Protein AF-A0A965QHY6-F1 (afdb_monomer)

Secondary structure (DSSP, 8-state):
-HHHHHTS----SPPPPHHHHHHHSPTT-S-EEEE-TTSTTHHHHGGG--S-EEEE-S-HHHHHHHHHHHHHHHHH--

Foldseek 3Di:
DVVVVVVDDDDDPDDDDLVVVCVPDA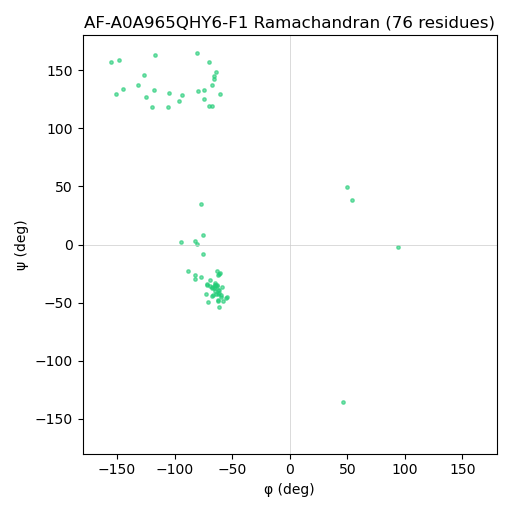AAAQEAEDAQQLNPSVQSNCVSVYVYYHYDYPDVVSVVSNVVVNVVCVVVVD

Solvent-accessible surface area (backbone atoms only — not comparable to full-atom values): 4784 Å² total; per-residue (Å²): 123,66,66,72,58,76,72,46,94,81,80,77,92,68,83,77,59,54,67,57,57,55,69,70,52,65,71,59,36,70,68,45,79,43,79,24,51,59,19,78,62,50,58,63,49,58,79,32,51,46,76,34,78,47,73,42,66,93,47,68,67,28,49,52,41,22,51,54,50,53,52,49,49,62,68,67,70,113

Sequence (78 aa):
MSSAYFNTLNYSLANEDTALELGILPEQRRHVLSVAGSGARVLPLFAKSPQRLTCVDLSQEQLFLTELRIESARVLSR

Structure (mmCIF, N/CA/C/O backbone):
data_AF-A0A965QHY6-F1
#
_entry.id   AF-A0A965QHY6-F1
#
loop_
_atom_site.group_PDB
_atom_site.id
_atom_site.type_symbol
_atom_site.label_atom_id
_atom_site.label_alt_id
_atom_site.label_comp_id
_atom_site.label_asym_id
_atom_site.label_entity_id
_atom_site.label_seq_id
_atom_site.pdbx_PDB_ins_code
_atom_site.Cartn_x
_atom_site.Cartn_y
_atom_site.Cartn_z
_atom_site.occupancy
_atom_site.B_iso_or_equiv
_atom_site.auth_seq_id
_atom_site.auth_comp_id
_atom_site.auth_asym_id
_atom_site.auth_atom_id
_atom_site.pdbx_PDB_model_num
ATOM 1 N N . MET A 1 1 ? 20.397 -12.447 -18.453 1.00 50.16 1 MET A N 1
ATOM 2 C CA . MET A 1 1 ? 19.412 -11.344 -18.370 1.00 50.16 1 MET A CA 1
ATOM 3 C C . MET A 1 1 ? 18.170 -11.688 -17.543 1.00 50.16 1 MET A C 1
ATOM 5 O O . MET A 1 1 ? 17.577 -10.765 -17.011 1.00 50.16 1 MET A O 1
ATOM 9 N N . SER A 1 2 ? 17.786 -12.962 -17.361 1.00 60.31 2 SER A N 1
ATOM 10 C CA . SER A 1 2 ? 16.610 -13.322 -16.543 1.00 60.31 2 SER A CA 1
ATOM 11 C C . SER A 1 2 ? 16.798 -13.129 -15.031 1.00 60.31 2 SER A C 1
ATOM 13 O O . SER A 1 2 ? 15.849 -12.741 -14.362 1.00 60.31 2 SER A O 1
ATOM 15 N N . SER A 1 3 ? 17.999 -13.347 -14.475 1.00 61.34 3 SER A N 1
ATOM 16 C CA . SER A 1 3 ? 18.193 -13.264 -13.014 1.00 61.34 3 SER A CA 1
ATOM 17 C C . SER A 1 3 ? 17.966 -11.858 -12.453 1.00 61.34 3 SER A C 1
ATOM 19 O O . SER A 1 3 ? 17.412 -11.727 -11.373 1.00 61.34 3 SER A O 1
ATOM 21 N N . ALA A 1 4 ? 18.327 -10.806 -13.196 1.00 63.78 4 ALA A N 1
ATOM 22 C CA . ALA A 1 4 ? 18.086 -9.425 -12.776 1.00 63.78 4 ALA A CA 1
ATOM 23 C C . ALA A 1 4 ? 16.586 -9.103 -12.681 1.00 63.78 4 ALA A C 1
ATOM 25 O O . ALA A 1 4 ? 16.185 -8.375 -11.784 1.00 63.78 4 ALA A O 1
ATOM 26 N N . TYR A 1 5 ? 15.767 -9.687 -13.562 1.00 62.75 5 TYR A N 1
ATOM 27 C CA . TYR A 1 5 ? 14.316 -9.511 -13.548 1.00 62.75 5 TYR A CA 1
ATOM 28 C C . TYR A 1 5 ? 13.684 -10.231 -12.351 1.00 62.75 5 TYR A C 1
ATOM 30 O O . TYR A 1 5 ? 12.967 -9.614 -11.580 1.00 62.75 5 TYR A O 1
ATOM 38 N N . PHE A 1 6 ? 14.000 -11.509 -12.114 1.00 70.69 6 PHE A N 1
ATOM 39 C CA . PHE A 1 6 ? 13.374 -12.283 -11.025 1.00 70.69 6 PHE A CA 1
ATOM 40 C C . PHE A 1 6 ? 13.882 -11.952 -9.612 1.00 70.69 6 PHE A C 1
ATOM 42 O O . PHE A 1 6 ? 13.304 -12.425 -8.637 1.00 70.69 6 PHE A O 1
ATOM 49 N N . ASN A 1 7 ? 14.937 -11.142 -9.493 1.00 76.31 7 ASN A N 1
ATOM 50 C CA . ASN A 1 7 ? 15.503 -10.734 -8.205 1.00 76.31 7 ASN A CA 1
ATOM 51 C C . ASN A 1 7 ? 14.965 -9.389 -7.697 1.00 76.31 7 ASN A C 1
ATOM 53 O O . ASN A 1 7 ? 15.394 -8.920 -6.643 1.00 76.31 7 ASN A O 1
ATOM 57 N N . THR A 1 8 ? 14.040 -8.764 -8.424 1.00 75.75 8 THR A N 1
ATOM 58 C CA . THR A 1 8 ? 13.358 -7.542 -7.994 1.00 75.75 8 THR A CA 1
ATOM 59 C C . THR A 1 8 ? 11.865 -7.788 -7.843 1.00 75.75 8 THR A C 1
ATOM 61 O O . THR A 1 8 ? 11.316 -8.776 -8.333 1.00 75.75 8 THR A O 1
ATOM 64 N N . LEU A 1 9 ? 11.183 -6.887 -7.140 1.00 77.94 9 LEU A N 1
ATOM 65 C CA . LEU A 1 9 ? 9.727 -6.886 -7.116 1.00 77.94 9 LEU A CA 1
ATOM 66 C C . LEU A 1 9 ? 9.215 -6.688 -8.554 1.00 77.94 9 LEU A C 1
ATOM 68 O O . LEU A 1 9 ? 9.666 -5.782 -9.245 1.00 77.94 9 LEU A O 1
ATOM 72 N N . ASN A 1 10 ? 8.293 -7.532 -9.013 1.00 82.12 10 ASN A N 1
ATOM 73 C CA . ASN A 1 10 ? 7.686 -7.408 -10.338 1.00 82.12 10 ASN A CA 1
ATOM 74 C C . ASN A 1 10 ? 6.171 -7.351 -10.195 1.00 82.12 10 ASN A C 1
ATOM 76 O O . ASN A 1 10 ? 5.571 -8.231 -9.579 1.00 82.12 10 ASN A O 1
ATOM 80 N N . TYR A 1 11 ? 5.560 -6.329 -10.780 1.00 83.12 11 TYR A N 1
ATOM 81 C CA . TYR A 1 11 ? 4.114 -6.163 -10.863 1.00 83.12 11 TYR A CA 1
ATOM 82 C C . TYR A 1 11 ? 3.759 -5.425 -12.155 1.00 83.12 11 TYR A C 1
ATOM 84 O O . TYR A 1 11 ? 4.597 -4.746 -12.752 1.00 83.12 11 TYR A O 1
ATOM 92 N N . SER A 1 12 ? 2.515 -5.567 -12.608 1.00 76.62 12 SER A N 1
ATOM 93 C CA . SER A 1 12 ? 2.010 -4.798 -13.744 1.00 76.62 12 SER A CA 1
ATOM 94 C C . SER A 1 12 ? 1.909 -3.317 -13.389 1.00 76.62 12 SER A C 1
ATOM 96 O O . SER A 1 12 ? 1.378 -2.972 -12.340 1.00 76.62 12 SER A O 1
ATOM 98 N N . LEU A 1 13 ? 2.31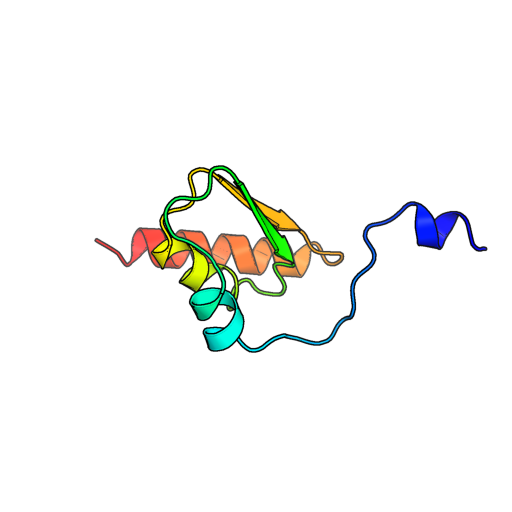7 -2.433 -14.300 1.00 72.19 13 LEU A N 1
ATOM 99 C CA . LEU A 1 13 ? 2.204 -0.976 -14.125 1.00 72.19 1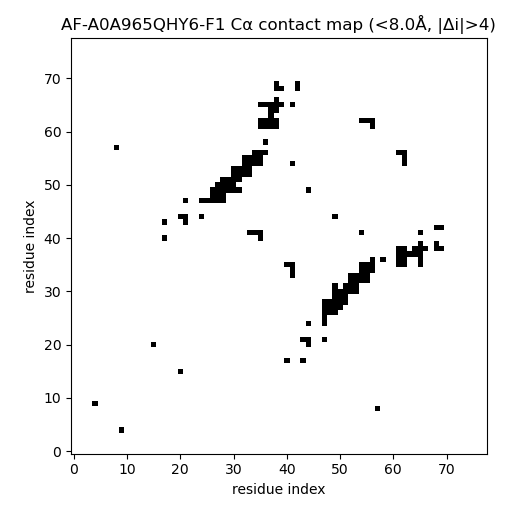3 LEU A CA 1
ATOM 100 C C . LEU A 1 13 ? 0.769 -0.436 -14.306 1.00 72.19 13 LEU A C 1
ATOM 102 O O . LEU A 1 13 ? 0.565 0.775 -14.362 1.00 72.19 13 LEU A O 1
ATOM 106 N N . ALA A 1 14 ? -0.225 -1.317 -14.433 1.00 74.50 14 ALA A N 1
ATOM 107 C CA . ALA A 1 14 ? -1.625 -0.932 -14.514 1.00 74.50 14 ALA A CA 1
ATOM 108 C C . ALA A 1 14 ? -2.165 -0.626 -13.112 1.00 74.50 14 ALA A C 1
ATOM 110 O O . ALA A 1 14 ? -1.969 -1.404 -12.180 1.00 74.50 14 ALA A O 1
ATOM 111 N N . ASN A 1 15 ? -2.855 0.505 -12.971 1.00 74.69 15 ASN A N 1
ATOM 112 C CA . ASN A 1 15 ? -3.595 0.805 -11.751 1.00 74.69 15 ASN A CA 1
ATOM 113 C C . ASN A 1 15 ? -4.869 -0.039 -11.710 1.00 74.69 15 ASN A C 1
ATOM 115 O O . ASN A 1 15 ? -5.610 -0.073 -12.693 1.00 74.69 15 ASN A O 1
ATOM 119 N N . GLU A 1 16 ? -5.140 -0.661 -10.568 1.00 76.62 16 GLU A N 1
ATOM 120 C CA . GLU A 1 16 ? -6.459 -1.219 -10.282 1.00 76.62 16 GLU A CA 1
ATOM 121 C C . GLU A 1 16 ? -7.431 -0.129 -9.812 1.00 76.62 16 GLU A C 1
ATOM 123 O O . GLU A 1 16 ? -7.039 0.990 -9.463 1.00 76.62 16 GLU A O 1
ATOM 128 N N . ASP A 1 17 ? -8.720 -0.460 -9.835 1.00 88.69 17 ASP A N 1
ATOM 129 C CA . ASP A 1 17 ? -9.776 0.408 -9.331 1.00 88.69 17 ASP A CA 1
ATOM 130 C C . ASP A 1 17 ? -9.781 0.418 -7.792 1.00 88.69 17 ASP A C 1
ATOM 132 O O . ASP A 1 17 ? -9.890 -0.619 -7.138 1.00 88.69 17 ASP A O 1
ATOM 136 N N . THR A 1 18 ? -9.691 1.610 -7.201 1.00 90.38 18 THR A N 1
ATOM 137 C CA . THR A 1 18 ? -9.644 1.796 -5.743 1.00 90.38 18 THR A CA 1
ATOM 138 C C . THR A 1 18 ? -10.873 1.232 -5.024 1.00 90.38 18 THR A C 1
ATOM 140 O O . THR A 1 18 ? -10.760 0.738 -3.901 1.00 90.38 18 THR A O 1
ATOM 143 N N . ALA A 1 19 ? -12.062 1.332 -5.629 1.00 92.69 19 ALA A N 1
ATOM 144 C CA . ALA A 1 19 ? -13.290 0.853 -5.006 1.00 92.69 19 ALA A CA 1
ATOM 145 C C . ALA A 1 19 ? -13.329 -0.678 -4.985 1.00 92.69 19 ALA A C 1
ATOM 147 O O . ALA A 1 19 ? -13.793 -1.257 -4.001 1.00 92.69 19 ALA A O 1
ATOM 148 N N . LEU A 1 20 ? -12.788 -1.328 -6.021 1.00 92.56 20 LEU A N 1
ATOM 149 C CA . LEU A 1 20 ? -12.607 -2.776 -6.037 1.00 92.56 20 LEU A CA 1
ATOM 150 C C . LEU A 1 20 ? -11.675 -3.233 -4.907 1.00 92.56 20 LEU A C 1
ATOM 152 O O . LEU A 1 20 ? -12.086 -4.073 -4.107 1.00 92.56 20 LEU A O 1
ATOM 156 N N . GLU A 1 21 ? -10.470 -2.660 -4.799 1.00 92.00 21 GLU A N 1
ATOM 157 C CA . GLU A 1 21 ? -9.496 -3.020 -3.752 1.00 92.00 21 GLU A CA 1
ATOM 158 C C . GLU A 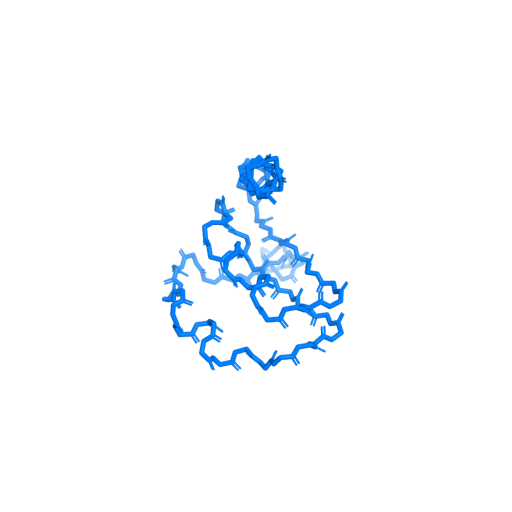1 21 ? -10.094 -2.871 -2.347 1.00 92.00 21 GLU A C 1
ATOM 160 O O . GLU A 1 21 ? -9.992 -3.772 -1.508 1.00 92.00 21 GLU A O 1
ATOM 165 N N . LEU A 1 22 ? -10.779 -1.752 -2.099 1.00 94.31 22 LEU A N 1
ATOM 166 C CA . LEU A 1 22 ? -11.439 -1.503 -0.825 1.00 94.31 22 LEU A CA 1
ATOM 167 C C . LEU A 1 22 ? -12.600 -2.477 -0.574 1.00 94.31 22 LEU A C 1
ATOM 169 O O . LEU A 1 22 ? -12.818 -2.889 0.564 1.00 94.31 22 LEU A O 1
ATOM 173 N N . GLY A 1 23 ? -13.351 -2.840 -1.615 1.00 95.50 23 GLY A N 1
ATOM 174 C CA . GLY A 1 23 ? -14.487 -3.755 -1.524 1.00 95.50 23 GLY A CA 1
ATOM 175 C C . GLY A 1 23 ? -14.081 -5.190 -1.186 1.00 95.50 23 GLY A C 1
ATOM 176 O O . GLY A 1 23 ? -14.785 -5.858 -0.429 1.00 95.50 23 GLY A O 1
ATOM 177 N N . ILE A 1 24 ? -12.939 -5.653 -1.704 1.00 94.94 24 ILE A N 1
ATOM 178 C CA . ILE A 1 24 ? -12.451 -7.020 -1.470 1.00 94.94 24 ILE A CA 1
ATOM 179 C C . ILE A 1 24 ? -11.589 -7.150 -0.209 1.00 94.94 24 ILE A C 1
ATOM 181 O O . ILE A 1 24 ? -11.476 -8.252 0.330 1.00 94.94 24 ILE A O 1
ATOM 185 N N . LEU A 1 25 ? -10.976 -6.060 0.274 1.00 95.88 25 LEU A N 1
ATOM 186 C CA . LEU A 1 25 ? -10.128 -6.087 1.464 1.00 95.88 25 LEU A CA 1
ATOM 187 C C . LEU A 1 25 ? -10.977 -6.318 2.730 1.00 95.88 25 LEU A C 1
ATOM 189 O O . LEU A 1 25 ? -11.814 -5.478 3.073 1.00 95.88 25 LEU A O 1
ATOM 193 N N . PRO A 1 26 ? -10.754 -7.413 3.483 1.00 96.38 26 PRO A N 1
ATOM 194 C CA . PRO A 1 26 ? -11.494 -7.639 4.715 1.00 96.38 26 PRO A CA 1
ATOM 195 C C . PRO A 1 26 ? -11.088 -6.656 5.820 1.00 96.38 26 PRO A C 1
ATOM 197 O O . PRO A 1 26 ? -9.955 -6.177 5.863 1.00 96.38 26 PRO A O 1
ATOM 200 N N . GLU A 1 27 ? -11.978 -6.440 6.783 1.00 97.56 27 GLU A N 1
ATOM 201 C CA . GLU A 1 27 ? -11.698 -5.599 7.951 1.00 97.56 27 GLU A CA 1
ATOM 202 C C . GLU A 1 27 ? -10.568 -6.171 8.831 1.00 97.56 27 GLU A C 1
ATOM 204 O O . GLU A 1 27 ? -10.398 -7.394 8.966 1.00 97.56 27 GLU A O 1
ATOM 209 N N . GLN A 1 28 ? -9.810 -5.274 9.466 1.00 97.19 28 GLN A N 1
ATOM 210 C CA . GLN A 1 28 ? -8.869 -5.552 10.558 1.00 97.19 28 GLN A CA 1
ATOM 211 C C . GLN A 1 28 ? -7.821 -6.632 10.242 1.00 97.19 28 GLN A C 1
ATOM 213 O O . GLN A 1 28 ? -7.469 -7.468 11.079 1.00 97.19 28 GLN A O 1
ATOM 218 N N . ARG A 1 29 ? -7.305 -6.659 9.008 1.00 97.38 29 ARG A N 1
ATOM 219 C CA . ARG A 1 29 ? -6.207 -7.572 8.653 1.00 97.38 29 ARG A CA 1
ATOM 220 C C . ARG A 1 29 ? -4.930 -7.208 9.413 1.00 97.38 29 ARG A C 1
ATOM 222 O O . ARG A 1 29 ? -4.595 -6.040 9.586 1.00 97.38 29 ARG A O 1
ATOM 229 N N . ARG A 1 30 ? -4.171 -8.231 9.822 1.00 98.00 30 ARG A N 1
ATOM 230 C CA . ARG A 1 30 ? -2.889 -8.042 10.527 1.00 98.00 30 ARG A CA 1
ATOM 231 C C . ARG A 1 30 ? -1.852 -7.316 9.671 1.00 98.00 30 ARG A C 1
ATOM 233 O O . ARG A 1 30 ? -1.092 -6.502 10.176 1.00 98.00 30 ARG A O 1
ATOM 240 N N . HIS A 1 31 ? -1.800 -7.620 8.379 1.00 97.88 31 HIS A N 1
ATOM 241 C CA . HIS A 1 31 ? -0.830 -7.017 7.476 1.00 97.88 31 HIS A CA 1
ATOM 242 C C . HIS A 1 31 ? -1.397 -6.960 6.066 1.00 97.88 31 HIS A C 1
ATOM 244 O O . HIS A 1 31 ? -1.903 -7.959 5.559 1.00 97.88 31 HIS A O 1
ATOM 250 N N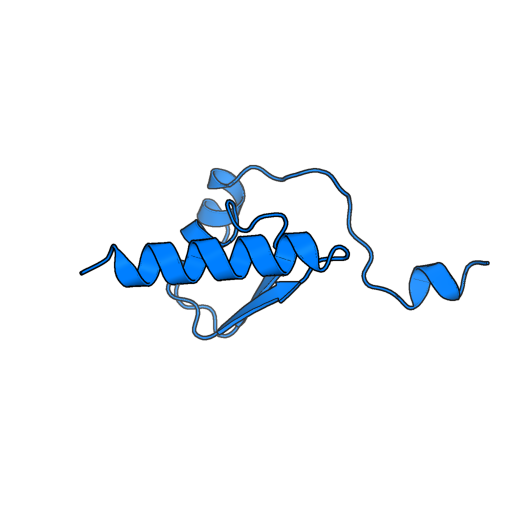 . VAL A 1 32 ? -1.314 -5.782 5.463 1.00 96.50 32 VAL A N 1
ATOM 251 C CA . VAL A 1 32 ? -1.647 -5.528 4.066 1.00 96.50 32 VAL A CA 1
ATOM 252 C C . VAL A 1 32 ? -0.378 -5.046 3.370 1.00 96.50 32 VAL A C 1
ATOM 254 O O . VAL A 1 32 ? 0.333 -4.186 3.890 1.00 96.50 32 VAL A O 1
ATOM 257 N N . LEU A 1 33 ? -0.084 -5.618 2.207 1.00 94.88 33 LEU A N 1
ATOM 258 C CA . LEU A 1 33 ? 0.948 -5.144 1.291 1.00 94.88 33 LEU A CA 1
ATOM 259 C C . LEU A 1 33 ? 0.238 -4.463 0.122 1.00 94.88 33 LEU A C 1
ATOM 261 O O . LEU A 1 33 ? -0.671 -5.058 -0.450 1.00 94.88 33 LEU A O 1
ATOM 265 N N . SER A 1 34 ? 0.658 -3.255 -0.241 1.00 93.00 34 SER A N 1
ATOM 266 C CA . SER A 1 34 ? 0.131 -2.550 -1.408 1.00 93.00 34 SER A CA 1
ATOM 267 C C . SER A 1 34 ? 1.267 -2.000 -2.252 1.00 93.00 34 SER A C 1
ATOM 269 O O . SER A 1 34 ? 2.210 -1.405 -1.724 1.00 93.00 34 SER A O 1
ATOM 271 N N . VAL A 1 35 ? 1.141 -2.136 -3.572 1.00 93.31 35 VAL A N 1
ATOM 272 C CA . VAL A 1 35 ? 1.928 -1.320 -4.498 1.00 93.31 35 VAL A CA 1
ATOM 273 C C . VAL A 1 35 ? 1.442 0.115 -4.355 1.00 93.31 35 VAL A C 1
ATOM 275 O O . VAL A 1 35 ? 0.255 0.391 -4.543 1.00 93.31 35 VAL A O 1
ATOM 278 N N . ALA A 1 36 ? 2.339 1.003 -3.952 1.00 92.38 36 ALA A N 1
ATOM 279 C CA . ALA A 1 36 ? 1.978 2.323 -3.478 1.00 92.38 36 ALA A CA 1
ATOM 280 C C . ALA A 1 36 ? 1.527 3.231 -4.623 1.00 92.38 36 ALA A C 1
ATOM 282 O O . ALA A 1 36 ? 0.546 3.974 -4.485 1.00 92.38 36 ALA A O 1
ATOM 283 N N . GLY A 1 37 ? 2.244 3.179 -5.754 1.00 90.88 37 GLY A N 1
ATOM 284 C CA . GLY A 1 37 ? 2.223 4.270 -6.715 1.00 90.88 37 GLY A CA 1
ATOM 285 C C . GLY A 1 37 ? 2.391 5.587 -5.963 1.00 90.88 37 GLY A C 1
ATOM 286 O O . GLY A 1 37 ? 3.139 5.685 -4.996 1.00 90.88 37 GLY A O 1
ATOM 287 N N . SER A 1 38 ? 1.584 6.580 -6.312 1.00 93.12 38 SER A N 1
ATOM 288 C CA . SER A 1 38 ? 1.642 7.870 -5.625 1.00 93.12 38 SER A CA 1
ATOM 289 C C . SER A 1 38 ? 0.889 7.889 -4.276 1.00 93.12 38 SER A C 1
ATOM 291 O O . SER A 1 38 ? 0.817 8.925 -3.621 1.00 93.12 38 SER A O 1
ATOM 293 N N . GLY A 1 39 ? 0.279 6.776 -3.853 1.00 94.00 39 GLY A N 1
ATOM 294 C CA . GLY A 1 39 ? -0.408 6.640 -2.562 1.00 94.00 39 GLY A CA 1
ATOM 295 C C . GLY A 1 39 ? -1.914 6.916 -2.581 1.00 94.00 39 GLY A C 1
ATOM 296 O O . GLY A 1 39 ? -2.579 6.752 -1.560 1.00 94.00 39 GLY A O 1
ATOM 297 N N . ALA A 1 40 ? -2.488 7.288 -3.731 1.00 92.88 40 ALA A N 1
ATOM 298 C CA . ALA A 1 40 ? -3.926 7.558 -3.856 1.00 92.88 40 ALA A CA 1
ATOM 299 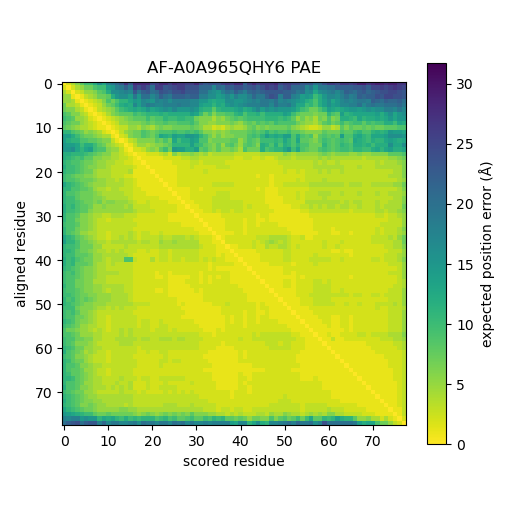C C . ALA A 1 40 ? -4.807 6.320 -3.582 1.00 92.88 40 ALA A C 1
ATOM 301 O O . ALA A 1 40 ? -5.879 6.459 -3.003 1.00 92.88 40 ALA A O 1
ATOM 302 N N . ARG A 1 41 ? -4.342 5.119 -3.961 1.00 91.62 41 ARG A N 1
ATOM 303 C CA . ARG A 1 41 ? -5.033 3.839 -3.700 1.00 91.62 41 ARG A CA 1
ATOM 304 C C . ARG A 1 41 ? -4.771 3.295 -2.297 1.00 91.62 41 ARG A C 1
ATOM 306 O O . ARG A 1 41 ? -5.640 2.680 -1.698 1.00 91.62 41 ARG A O 1
ATOM 313 N N . VAL A 1 42 ? -3.597 3.596 -1.744 1.00 94.50 42 VAL A N 1
ATOM 314 C CA . VAL A 1 42 ? -3.188 3.182 -0.395 1.00 94.50 42 VAL A CA 1
ATOM 315 C C . VAL A 1 42 ? -4.032 3.866 0.677 1.00 94.50 42 VAL A C 1
ATOM 317 O O . VAL A 1 42 ? -4.440 3.222 1.641 1.00 94.50 42 VAL A O 1
ATOM 320 N N . LEU A 1 43 ? -4.295 5.168 0.528 1.00 95.00 43 LEU A N 1
ATOM 321 C CA . LEU A 1 43 ? -4.939 5.961 1.575 1.00 95.00 43 LEU A CA 1
ATOM 322 C C . LEU A 1 43 ? -6.341 5.430 1.966 1.00 95.00 43 LEU A C 1
ATOM 324 O O . LEU A 1 43 ? -6.607 5.297 3.160 1.00 95.00 43 LEU A O 1
ATOM 328 N N . PRO A 1 44 ? -7.225 5.038 1.030 1.00 94.69 44 PRO A N 1
ATOM 329 C CA . PRO A 1 44 ? -8.507 4.422 1.376 1.00 94.69 44 PRO A CA 1
ATOM 330 C C . PRO A 1 44 ? -8.404 3.092 2.129 1.00 94.69 44 PRO A C 1
ATOM 332 O O . PRO A 1 44 ? -9.305 2.776 2.903 1.00 94.69 44 PRO A O 1
ATOM 335 N N . LEU A 1 45 ? -7.315 2.326 1.978 1.00 95.56 45 LEU A N 1
ATOM 336 C CA . LEU A 1 45 ? -7.154 1.039 2.671 1.00 95.56 45 LEU A CA 1
ATOM 337 C C . LEU A 1 45 ? -7.102 1.200 4.198 1.00 95.56 45 LEU A C 1
ATOM 339 O O . LEU A 1 45 ? -7.445 0.264 4.922 1.00 95.56 45 LEU A O 1
ATOM 343 N N . PHE A 1 46 ? -6.746 2.387 4.709 1.00 94.81 46 PHE A N 1
ATOM 344 C CA . PHE A 1 46 ? -6.819 2.684 6.143 1.00 94.81 46 PHE A CA 1
ATOM 345 C C . PHE A 1 46 ? -8.245 2.594 6.699 1.00 94.81 46 PHE A C 1
ATOM 347 O O . PHE A 1 46 ? -8.401 2.276 7.877 1.00 94.81 46 PHE A O 1
ATOM 354 N N . ALA A 1 47 ? -9.282 2.776 5.871 1.00 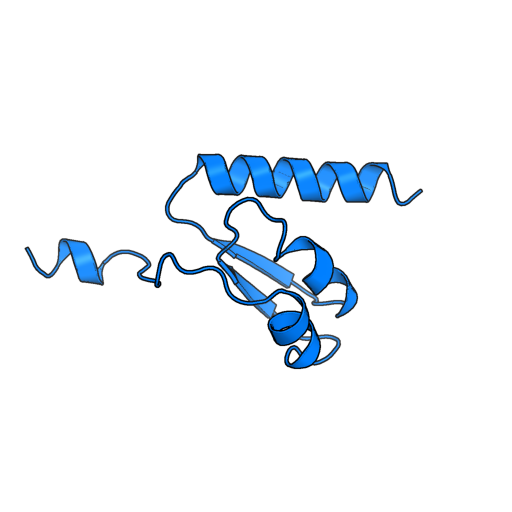95.31 47 ALA A N 1
ATOM 355 C CA . ALA A 1 47 ? -10.673 2.601 6.294 1.00 95.31 47 ALA A CA 1
ATOM 356 C C . ALA A 1 47 ? -10.964 1.166 6.770 1.00 95.31 47 ALA A C 1
ATOM 358 O O . ALA A 1 47 ? -11.844 0.970 7.602 1.00 95.31 47 ALA A O 1
ATOM 359 N N . LYS A 1 48 ? -10.181 0.177 6.310 1.00 97.62 48 LYS A N 1
ATOM 360 C CA . LYS A 1 48 ? -10.263 -1.226 6.751 1.00 97.62 48 LYS A CA 1
ATOM 361 C C . LYS A 1 48 ? -9.519 -1.524 8.053 1.00 97.62 48 LYS A C 1
ATOM 363 O O . LYS A 1 48 ? -9.451 -2.676 8.479 1.00 97.62 48 LYS A O 1
ATOM 368 N N . SER A 1 49 ? -8.929 -0.508 8.686 1.00 96.75 49 SER A N 1
ATOM 369 C CA . SER A 1 49 ? -8.197 -0.609 9.956 1.00 96.75 49 SER A CA 1
ATOM 370 C C . SER A 1 49 ? -7.137 -1.730 10.011 1.00 96.75 49 SER A C 1
ATOM 372 O O . SER A 1 49 ? -7.143 -2.529 10.954 1.00 96.75 49 SER A O 1
ATOM 374 N N . PRO A 1 50 ? -6.227 -1.855 9.022 1.00 97.25 50 PRO A N 1
ATOM 375 C CA . PRO A 1 50 ? -5.170 -2.857 9.098 1.00 97.25 50 PRO A CA 1
ATOM 376 C C . PRO A 1 50 ? -4.203 -2.552 10.252 1.00 97.25 50 PRO A C 1
ATOM 378 O O . PRO A 1 50 ? -3.883 -1.394 10.510 1.00 97.25 50 PRO A O 1
ATOM 381 N N . GLN A 1 51 ? -3.669 -3.585 10.914 1.00 97.50 51 GLN A N 1
ATOM 382 C CA . GLN A 1 51 ? -2.656 -3.381 11.968 1.00 97.50 51 GLN A CA 1
ATOM 383 C C . GLN A 1 51 ? -1.322 -2.888 11.386 1.00 97.50 51 GLN A C 1
ATOM 385 O O . GLN A 1 51 ? -0.582 -2.155 12.040 1.00 97.50 51 GLN A O 1
ATOM 390 N N . ARG A 1 52 ? -1.011 -3.289 10.148 1.00 97.44 52 ARG A N 1
ATOM 391 C CA . ARG A 1 52 ? 0.159 -2.841 9.392 1.00 97.44 52 ARG A CA 1
ATOM 392 C C . ARG A 1 52 ? -0.185 -2.725 7.913 1.00 97.44 52 ARG A C 1
ATOM 394 O O . ARG A 1 52 ? -0.736 -3.662 7.337 1.00 97.44 52 ARG A O 1
ATOM 401 N N . LEU A 1 53 ? 0.220 -1.623 7.292 1.00 96.38 53 LEU A N 1
ATOM 402 C CA . LEU A 1 53 ? 0.178 -1.423 5.846 1.00 96.38 53 LEU A CA 1
ATOM 403 C C . LEU A 1 53 ? 1.609 -1.189 5.352 1.00 96.38 53 LEU A C 1
ATOM 405 O O . LEU A 1 53 ? 2.280 -0.267 5.809 1.00 96.38 53 LEU A O 1
ATOM 409 N N . THR A 1 54 ? 2.104 -2.062 4.478 1.00 96.44 54 THR A N 1
ATOM 410 C CA . THR A 1 54 ? 3.421 -1.917 3.849 1.00 96.44 54 THR A CA 1
ATOM 411 C C . THR A 1 54 ? 3.242 -1.483 2.409 1.00 96.44 54 THR A C 1
ATOM 413 O O . THR A 1 54 ? 2.667 -2.208 1.599 1.00 96.44 54 THR A O 1
ATOM 416 N N . CYS A 1 55 ? 3.769 -0.303 2.113 1.00 95.12 55 CYS A N 1
ATOM 417 C CA . CYS A 1 55 ? 3.783 0.287 0.788 1.00 95.12 55 CYS A CA 1
ATOM 418 C C . CYS A 1 55 ? 5.094 -0.079 0.093 1.00 95.12 55 CYS A C 1
ATOM 420 O O . CYS A 1 55 ? 6.166 0.105 0.668 1.00 95.12 55 CYS A O 1
ATOM 422 N N . VAL A 1 56 ? 5.006 -0.599 -1.126 1.00 94.06 56 VAL A N 1
ATOM 423 C CA . VAL A 1 56 ? 6.167 -0.906 -1.970 1.00 94.06 56 VAL A CA 1
ATOM 424 C C . VAL A 1 56 ? 6.008 -0.244 -3.328 1.00 94.06 56 VAL A C 1
ATOM 426 O O . VAL A 1 56 ? 4.897 -0.138 -3.834 1.00 94.06 56 VAL A O 1
ATOM 429 N N . ASP A 1 57 ? 7.105 0.196 -3.927 1.00 92.25 57 ASP A N 1
ATOM 430 C CA . ASP A 1 57 ? 7.124 0.670 -5.307 1.00 92.25 57 ASP A CA 1
ATOM 431 C C . ASP A 1 57 ? 8.536 0.512 -5.885 1.00 92.25 57 ASP A C 1
ATOM 433 O O . ASP A 1 57 ? 9.513 0.439 -5.137 1.00 92.25 57 ASP A O 1
ATOM 437 N N . LEU A 1 58 ? 8.637 0.438 -7.210 1.00 91.12 58 LEU A N 1
ATOM 438 C CA . LEU A 1 58 ? 9.905 0.449 -7.938 1.00 91.12 58 LEU A CA 1
ATOM 439 C C . LEU A 1 58 ? 10.503 1.856 -8.026 1.00 91.12 58 LEU A C 1
ATOM 441 O O . LEU A 1 58 ? 11.721 1.988 -8.121 1.00 91.12 58 LEU A O 1
ATOM 445 N N . SER A 1 59 ? 9.666 2.895 -8.001 1.00 90.75 59 SER A N 1
ATOM 446 C CA . SER A 1 59 ? 10.100 4.291 -7.973 1.00 90.75 59 SER A CA 1
ATOM 447 C C . SER A 1 59 ? 10.112 4.806 -6.539 1.00 90.75 59 SER A C 1
ATOM 449 O O . SER A 1 59 ? 9.103 4.808 -5.833 1.00 90.75 59 SER A O 1
ATOM 451 N N . GLN A 1 60 ? 11.270 5.296 -6.107 1.00 94.25 60 GLN A N 1
ATOM 452 C CA . GLN A 1 60 ? 11.415 5.894 -4.784 1.00 94.25 60 GLN A CA 1
ATOM 453 C C . GLN A 1 60 ? 10.583 7.181 -4.656 1.00 94.25 60 GLN A C 1
ATOM 455 O O . GLN A 1 60 ? 10.021 7.470 -3.604 1.00 94.25 60 GLN A O 1
ATOM 460 N N . GLU A 1 61 ? 10.435 7.923 -5.749 1.00 96.50 61 GLU A N 1
ATOM 461 C CA . GLU A 1 61 ? 9.641 9.146 -5.831 1.00 96.50 61 GLU A CA 1
ATOM 462 C C . GLU A 1 61 ? 8.153 8.877 -5.565 1.00 96.50 61 GLU A C 1
ATOM 464 O O . GLU A 1 61 ? 7.477 9.678 -4.918 1.00 96.50 61 GLU A O 1
ATOM 469 N N . GLN A 1 62 ? 7.644 7.726 -6.014 1.00 95.50 62 GLN A N 1
ATOM 470 C CA . GLN A 1 62 ? 6.279 7.277 -5.732 1.00 95.50 62 GLN A CA 1
ATOM 471 C C . GLN A 1 62 ? 6.074 7.011 -4.230 1.00 95.50 62 GLN A C 1
ATOM 473 O O . GLN A 1 62 ? 5.065 7.429 -3.648 1.00 95.50 62 GLN A O 1
ATOM 478 N N . LEU A 1 63 ? 7.068 6.415 -3.565 1.00 96.50 63 LEU A N 1
ATOM 479 C CA . LEU A 1 63 ? 7.051 6.235 -2.111 1.00 96.50 63 LEU A CA 1
ATOM 480 C C . LEU A 1 63 ? 7.075 7.579 -1.370 1.00 96.50 63 LEU A C 1
ATOM 482 O O . LEU A 1 63 ? 6.265 7.772 -0.466 1.00 96.50 63 LEU A O 1
ATOM 486 N N . PHE A 1 64 ? 7.892 8.543 -1.802 1.00 98.12 64 PHE A N 1
ATOM 487 C CA . PHE A 1 64 ? 7.899 9.886 -1.206 1.00 98.12 64 PHE A CA 1
ATO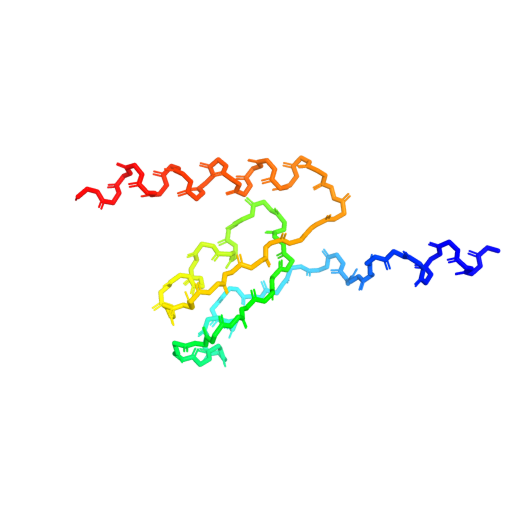M 488 C C . PHE A 1 64 ? 6.549 10.603 -1.346 1.00 98.12 64 PHE A C 1
ATOM 490 O O . PHE A 1 64 ? 6.066 11.217 -0.393 1.00 98.12 64 PHE A O 1
ATOM 497 N N . LEU A 1 65 ? 5.890 10.497 -2.506 1.00 97.88 65 LEU A N 1
ATOM 498 C CA . LEU A 1 65 ? 4.538 11.040 -2.690 1.00 97.88 65 LEU A CA 1
ATOM 499 C C . LEU A 1 65 ? 3.505 10.332 -1.805 1.00 97.88 65 LEU A C 1
ATOM 501 O O . LEU A 1 65 ? 2.592 10.981 -1.286 1.00 97.88 65 LEU A O 1
ATOM 505 N N . THR A 1 66 ? 3.654 9.021 -1.617 1.00 97.19 66 THR A N 1
ATOM 506 C CA . THR A 1 66 ? 2.797 8.237 -0.723 1.00 97.19 66 THR A CA 1
ATOM 507 C C . THR A 1 66 ? 2.932 8.709 0.721 1.00 97.19 66 THR A C 1
ATOM 509 O O . THR A 1 66 ? 1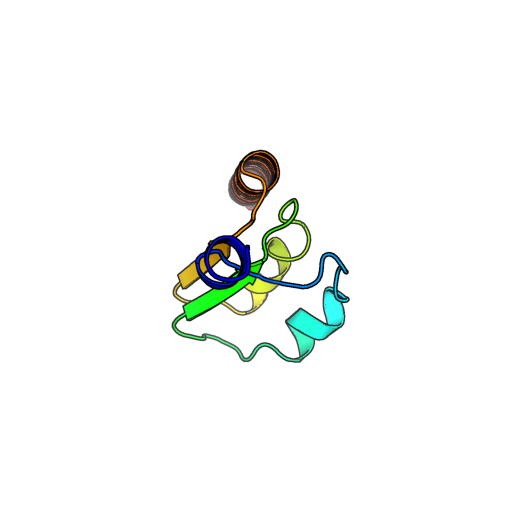.919 8.985 1.364 1.00 97.19 66 THR A O 1
ATOM 512 N N . GLU A 1 67 ? 4.161 8.860 1.217 1.00 97.25 67 GLU A N 1
ATOM 513 C CA . GLU A 1 67 ? 4.442 9.373 2.562 1.00 97.25 67 GLU A CA 1
ATOM 514 C C . GLU A 1 67 ? 3.853 10.773 2.758 1.00 97.25 67 GLU A C 1
ATOM 516 O O . GLU A 1 67 ? 3.096 10.996 3.704 1.00 97.25 67 GLU A O 1
ATOM 521 N N . LEU A 1 68 ? 4.099 11.687 1.812 1.00 97.75 68 LEU A N 1
ATOM 522 C CA . LEU A 1 68 ? 3.550 13.043 1.848 1.00 97.75 68 LEU A CA 1
ATOM 523 C C . LEU A 1 68 ? 2.020 13.038 1.977 1.00 97.75 68 LEU A C 1
ATOM 525 O O . LEU A 1 68 ? 1.466 13.792 2.780 1.00 97.75 68 LEU A O 1
ATOM 529 N N . ARG A 1 69 ? 1.321 12.198 1.203 1.00 96.69 69 ARG A N 1
ATOM 530 C CA . ARG A 1 69 ? -0.148 12.105 1.251 1.00 96.69 69 ARG A CA 1
ATOM 531 C C . ARG A 1 69 ? -0.659 11.536 2.568 1.00 96.69 69 ARG A C 1
ATOM 533 O O . ARG A 1 69 ? -1.623 12.077 3.109 1.00 96.69 69 ARG A O 1
ATOM 540 N N . ILE A 1 70 ? -0.036 10.474 3.077 1.00 95.69 70 ILE A N 1
ATOM 541 C CA . ILE A 1 70 ? -0.431 9.847 4.347 1.00 95.69 70 ILE A CA 1
ATOM 542 C C . ILE A 1 70 ? -0.265 10.838 5.500 1.00 95.69 70 ILE A C 1
ATOM 544 O O . ILE A 1 70 ? -1.196 11.025 6.285 1.00 95.69 70 ILE A O 1
ATOM 548 N N . GLU A 1 71 ? 0.877 11.520 5.574 1.00 96.38 71 GLU A N 1
ATOM 549 C CA . GLU A 1 71 ? 1.118 12.502 6.631 1.00 96.38 71 GLU A CA 1
ATOM 550 C C . GLU A 1 71 ? 0.205 13.725 6.487 1.00 96.38 71 GLU A C 1
ATOM 552 O O . GLU A 1 71 ? -0.338 14.203 7.482 1.00 96.38 71 GLU A O 1
ATOM 557 N N . SER A 1 72 ? -0.071 14.179 5.260 1.00 96.44 72 SER A N 1
ATOM 558 C CA . SER A 1 72 ? -1.051 15.249 5.024 1.00 96.44 72 SER A CA 1
ATOM 559 C C . SER A 1 72 ? -2.443 14.863 5.530 1.00 96.44 72 SER A C 1
ATOM 561 O O . SER A 1 72 ? -3.089 15.654 6.214 1.00 96.44 72 SER A O 1
ATOM 563 N N . ALA A 1 73 ? -2.901 13.640 5.245 1.00 94.56 73 ALA A N 1
ATOM 564 C CA . ALA A 1 73 ? -4.191 13.151 5.723 1.00 94.56 73 ALA A CA 1
ATOM 565 C C . ALA A 1 73 ? -4.240 13.077 7.257 1.00 94.56 73 ALA A C 1
ATOM 567 O O . ALA A 1 73 ? -5.216 13.532 7.847 1.00 94.56 73 ALA A O 1
ATOM 568 N N . ARG A 1 74 ? -3.171 12.590 7.903 1.00 93.00 74 ARG A N 1
ATOM 569 C CA . ARG A 1 74 ? -3.049 12.544 9.370 1.00 93.00 74 ARG A CA 1
ATOM 570 C C . ARG A 1 74 ? -3.097 13.938 10.003 1.00 93.00 74 ARG A C 1
ATOM 572 O O . ARG A 1 74 ? -3.690 14.112 11.063 1.00 93.00 74 ARG A O 1
ATOM 579 N N . VAL A 1 75 ? -2.476 14.934 9.368 1.00 96.06 75 VAL A N 1
ATOM 580 C CA . VAL A 1 75 ? -2.499 16.330 9.837 1.00 96.06 75 VAL A CA 1
ATOM 581 C C . VAL A 1 75 ? -3.885 16.960 9.681 1.00 96.06 75 VAL A C 1
ATOM 583 O O . VAL A 1 75 ? -4.273 17.773 10.522 1.00 96.06 75 VAL A O 1
ATOM 586 N N . LEU A 1 76 ? -4.619 16.609 8.620 1.00 93.75 76 LEU A N 1
ATOM 587 C CA . LEU A 1 76 ? -5.948 17.151 8.323 1.00 93.75 76 LEU A CA 1
ATOM 588 C C . LEU A 1 76 ? -7.080 16.462 9.093 1.00 93.75 76 LEU A C 1
ATOM 590 O O . LEU A 1 76 ? -8.105 17.093 9.328 1.00 93.75 76 LEU A O 1
ATOM 594 N N . SER A 1 77 ? -6.915 15.204 9.503 1.00 81.62 77 SER A N 1
ATOM 595 C CA . SER A 1 77 ? -7.926 14.418 10.223 1.00 81.62 77 SER A CA 1
ATOM 596 C C . SER A 1 77 ? -8.058 14.784 11.713 1.00 81.62 77 SER A C 1
ATOM 598 O O . SER A 1 77 ? -8.247 13.889 12.535 1.00 81.62 77 SER A O 1
ATOM 600 N N . ARG A 1 78 ? -7.883 16.066 12.065 1.00 52.88 78 ARG A N 1
ATOM 601 C CA . ARG A 1 78 ? -8.026 16.575 13.440 1.00 52.88 78 ARG A CA 1
ATOM 602 C C . ARG A 1 78 ? -9.439 16.396 13.978 1.00 52.88 78 ARG A C 1
ATOM 604 O O . ARG A 1 78 ? -10.389 16.699 13.224 1.00 52.88 78 ARG A O 1
#

Mean predicted aligned error: 5.06 Å

pLDDT: mean 89.4, std 11.38, range [50.16, 98.12]

Nearest PDB structures (foldseek):
  4m36-assembly1_A  TM=8.239E-01  e=2.207E-01  Trypanosoma brucei brucei TREU927
  8q8g-assembly1_B  TM=6.939E-01  e=1.370E-01  Homo sapiens
  5eku-assembly1_B  TM=7.415E-01  e=2.061E-01  Trypanosoma brucei brucei
  2as0-assembly1_B  TM=7.283E-01  e=8.622E-01  Pyrococcus horikoshii
  4jxj-assembly1_A  TM=6.842E-01  e=7.524E-01  Rickettsia bellii RML369-C

Radius of gyration: 13.81 Å; Cα contacts (8 Å, |Δi|>4): 85; chains: 1; bounding box: 34×30×32 Å